Protein AF-A0A220VES4-F1 (afdb_monomer_lite)

InterPro domains:
  IPR011701 Major facilitator superfamily [PF07690] (3-157)
  IPR020846 Major facilitator superfamily domain [PS50850] (1-159)
  IPR036259 MFS transporter superfamily [SSF103473] (3-159)
  IPR050189 Major Facilitator Superfamily Efflux Transporters [PTHR43124] (1-158)

Sequence (159 aa):
MEALGAAGLSMSAFAIVRDVFDGENSAKIYGIINGMLALSPILGPIIGVALITRYPWYSTFYFLACLSILTGLVFKVWGKESLDKANRTGFSWSIFSRYMIIIKSIHFWSFTLPAVAGMSSFFALFSITPYIIESLGLPKVTIVYSFGTVGLSFMLGSF

Radius of gyration: 19.54 Å; chains: 1; bounding box: 48×33×50 Å

pLDDT: mean 80.78, std 7.23, range [49.84, 91.44]

Structure (mmCIF, N/CA/C/O backbone):
data_AF-A0A220VES4-F1
#
_entry.id   AF-A0A220VES4-F1
#
loop_
_atom_site.group_PDB
_atom_site.id
_atom_site.type_symbol
_atom_site.label_atom_id
_atom_site.label_alt_id
_atom_site.label_comp_id
_atom_site.label_asym_id
_atom_site.label_entity_id
_atom_site.label_seq_id
_atom_site.pdbx_PDB_ins_code
_atom_site.Cartn_x
_atom_site.Cartn_y
_atom_site.Cartn_z
_atom_site.occupancy
_atom_site.B_iso_or_equiv
_atom_site.auth_seq_id
_atom_site.auth_comp_id
_atom_site.auth_asym_id
_atom_site.auth_atom_id
_atom_site.pdbx_PDB_model_num
ATOM 1 N N . MET A 1 1 ? 1.888 -12.408 4.429 1.00 73.19 1 MET A N 1
ATOM 2 C CA . MET A 1 1 ? 1.903 -12.622 2.961 1.00 73.19 1 MET A CA 1
ATOM 3 C C . MET A 1 1 ? 1.136 -11.538 2.20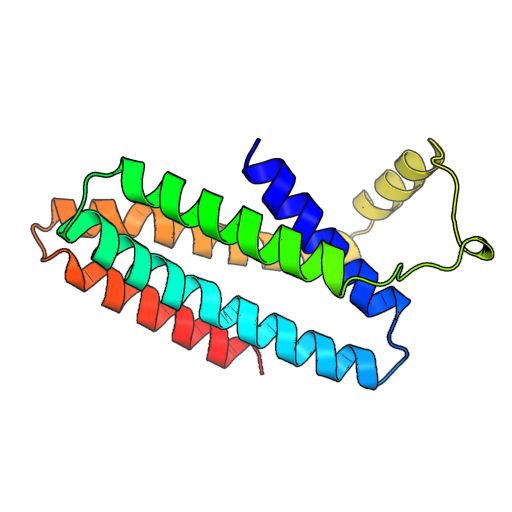5 1.00 73.19 1 MET A C 1
ATOM 5 O O . MET A 1 1 ? 1.559 -11.192 1.112 1.00 73.19 1 MET A O 1
ATOM 9 N N . GLU A 1 2 ? 0.082 -10.950 2.780 1.00 77.31 2 GLU A N 1
ATOM 10 C CA . GLU A 1 2 ? -0.738 -9.903 2.136 1.00 77.31 2 GLU A CA 1
ATOM 11 C C . GLU A 1 2 ? 0.076 -8.692 1.644 1.00 77.31 2 GLU A C 1
ATOM 13 O O . GLU A 1 2 ? -0.099 -8.257 0.510 1.00 77.31 2 GLU A O 1
ATOM 18 N N . ALA A 1 3 ? 1.041 -8.213 2.439 1.00 78.94 3 ALA A N 1
ATOM 19 C CA . ALA A 1 3 ? 1.899 -7.086 2.056 1.00 78.94 3 ALA A CA 1
ATOM 20 C C . ALA A 1 3 ? 2.765 -7.364 0.811 1.00 78.94 3 ALA A C 1
ATOM 22 O O . ALA A 1 3 ? 2.914 -6.494 -0.045 1.00 78.94 3 ALA A O 1
ATOM 23 N N . LEU A 1 4 ? 3.304 -8.584 0.682 1.00 76.25 4 LEU A N 1
ATOM 24 C CA . LEU A 1 4 ? 4.083 -8.985 -0.496 1.00 76.25 4 LEU A CA 1
ATOM 25 C C . LEU A 1 4 ? 3.201 -9.029 -1.749 1.00 76.25 4 LEU A C 1
ATOM 27 O O . LEU A 1 4 ? 3.625 -8.569 -2.807 1.00 76.25 4 LEU A O 1
ATOM 31 N N . GLY A 1 5 ? 1.968 -9.529 -1.616 1.00 78.38 5 GLY A N 1
ATOM 32 C CA . GLY A 1 5 ? 0.986 -9.525 -2.699 1.00 78.38 5 GLY A CA 1
ATOM 33 C C . GLY A 1 5 ? 0.618 -8.109 -3.137 1.00 78.38 5 GLY A C 1
ATOM 34 O O . GLY A 1 5 ? 0.683 -7.804 -4.324 1.00 78.38 5 GLY A O 1
ATOM 35 N N . ALA A 1 6 ? 0.311 -7.220 -2.189 1.00 80.06 6 ALA A N 1
ATOM 36 C CA . ALA A 1 6 ? -0.045 -5.833 -2.485 1.00 80.06 6 ALA A CA 1
ATOM 37 C C . ALA A 1 6 ? 1.085 -5.084 -3.213 1.00 80.06 6 ALA A C 1
ATOM 39 O O . ALA A 1 6 ? 0.843 -4.445 -4.239 1.00 80.06 6 ALA A O 1
ATOM 40 N N . ALA A 1 7 ? 2.326 -5.202 -2.727 1.00 79.06 7 ALA A N 1
ATOM 41 C CA . ALA A 1 7 ? 3.478 -4.556 -3.349 1.00 79.06 7 ALA A CA 1
ATOM 42 C C . ALA A 1 7 ? 3.770 -5.131 -4.745 1.00 79.06 7 ALA A C 1
ATOM 44 O O . ALA A 1 7 ? 3.932 -4.372 -5.700 1.00 79.06 7 ALA A O 1
ATOM 45 N N . GLY A 1 8 ? 3.784 -6.463 -4.877 1.00 79.81 8 GLY A N 1
ATOM 46 C CA . GLY A 1 8 ? 4.042 -7.140 -6.147 1.00 79.81 8 GLY A CA 1
ATOM 47 C C . GLY A 1 8 ? 3.015 -6.777 -7.217 1.00 79.81 8 GLY A C 1
ATOM 48 O O . GLY A 1 8 ? 3.394 -6.344 -8.300 1.00 79.81 8 GLY A O 1
ATOM 49 N N . LEU A 1 9 ? 1.722 -6.860 -6.890 1.00 80.25 9 LEU A N 1
ATOM 50 C CA . LEU A 1 9 ? 0.637 -6.524 -7.816 1.00 80.25 9 LEU A CA 1
ATOM 51 C C . LEU A 1 9 ? 0.677 -5.057 -8.252 1.00 80.25 9 LEU A C 1
ATOM 53 O O . LEU A 1 9 ? 0.515 -4.773 -9.437 1.00 80.25 9 LEU A O 1
ATOM 57 N N . SER A 1 10 ? 0.941 -4.136 -7.321 1.00 78.00 10 SER A N 1
ATOM 58 C CA . SER A 1 10 ? 1.032 -2.704 -7.631 1.00 78.00 10 SER A CA 1
ATOM 59 C C . SER A 1 10 ? 2.169 -2.424 -8.615 1.00 78.00 10 SER A C 1
ATOM 61 O O . SER A 1 10 ? 1.970 -1.741 -9.617 1.00 78.00 10 SER A O 1
ATOM 63 N N . MET A 1 11 ? 3.354 -2.999 -8.375 1.00 82.25 11 MET A N 1
ATOM 64 C CA . MET A 1 11 ? 4.502 -2.837 -9.273 1.00 82.25 11 MET A CA 1
ATOM 65 C C . MET A 1 11 ? 4.264 -3.502 -10.633 1.00 82.25 11 MET A C 1
ATOM 67 O O . MET A 1 11 ? 4.578 -2.908 -11.664 1.00 82.25 11 MET A O 1
ATOM 71 N N . SER A 1 12 ? 3.673 -4.700 -10.657 1.00 80.44 12 SER A N 1
ATOM 72 C CA . SER A 1 12 ? 3.320 -5.396 -11.897 1.00 80.44 12 SER A CA 1
ATOM 73 C C . SER A 1 12 ? 2.309 -4.613 -12.732 1.00 80.44 12 SER A C 1
ATOM 75 O O . SER A 1 12 ? 2.479 -4.529 -13.942 1.00 80.44 12 SER A O 1
ATOM 77 N N . ALA A 1 13 ? 1.302 -3.990 -12.114 1.00 79.50 13 ALA A N 1
ATOM 78 C CA . ALA A 1 13 ? 0.323 -3.171 -12.828 1.00 79.50 13 ALA A CA 1
ATOM 79 C C . ALA A 1 13 ? 0.987 -1.985 -13.546 1.00 79.50 13 ALA A C 1
ATOM 81 O O . ALA A 1 13 ? 0.756 -1.770 -14.735 1.00 79.50 13 ALA A O 1
ATOM 82 N N . PHE A 1 14 ? 1.871 -1.254 -12.861 1.00 79.44 14 PHE A N 1
ATOM 83 C CA . PHE A 1 14 ? 2.603 -0.146 -13.478 1.00 79.44 14 PHE A CA 1
ATOM 84 C C . PHE A 1 14 ? 3.610 -0.604 -14.541 1.00 79.44 14 PHE A C 1
ATOM 86 O O . PHE A 1 14 ? 3.820 0.116 -15.519 1.00 79.44 14 PHE A O 1
ATOM 93 N N . ALA A 1 15 ? 4.211 -1.786 -14.374 1.00 79.44 15 ALA A N 1
ATOM 94 C CA . ALA A 1 15 ? 5.078 -2.388 -15.383 1.00 79.44 15 ALA A CA 1
ATOM 95 C C . ALA A 1 15 ? 4.292 -2.757 -16.650 1.00 79.44 15 ALA A C 1
ATOM 97 O O . ALA A 1 15 ? 4.695 -2.353 -17.731 1.00 79.44 15 ALA A O 1
ATOM 98 N N . ILE A 1 16 ? 3.129 -3.407 -16.516 1.00 80.31 16 ILE A N 1
ATOM 99 C CA . ILE A 1 16 ? 2.245 -3.747 -17.645 1.00 80.31 16 ILE A CA 1
ATOM 100 C C . ILE A 1 16 ? 1.862 -2.493 -18.438 1.00 80.31 16 ILE A C 1
ATOM 102 O O . ILE A 1 16 ? 1.910 -2.501 -19.663 1.00 80.31 16 ILE A O 1
ATOM 106 N N . VAL A 1 17 ? 1.511 -1.397 -17.759 1.00 76.12 17 VAL A N 1
ATOM 107 C CA . VAL A 1 17 ? 1.166 -0.133 -18.433 1.00 76.12 17 VAL A CA 1
ATOM 108 C C . VAL A 1 17 ? 2.350 0.427 -19.213 1.00 76.12 17 VAL A C 1
ATOM 110 O O . VAL A 1 17 ? 2.174 0.885 -20.338 1.00 76.12 17 VAL A O 1
ATOM 113 N N . ARG A 1 18 ? 3.554 0.366 -18.637 1.00 73.12 18 ARG A N 1
ATOM 114 C CA . ARG A 1 18 ? 4.782 0.803 -19.307 1.00 73.12 18 ARG A CA 1
ATOM 115 C C . ARG A 1 18 ? 5.153 -0.090 -20.494 1.00 73.12 18 ARG A C 1
ATOM 117 O O . ARG A 1 18 ? 5.733 0.410 -21.445 1.00 73.12 18 ARG A O 1
ATOM 124 N N . ASP A 1 19 ? 4.840 -1.380 -20.422 1.00 75.50 19 ASP A N 1
ATOM 125 C CA . ASP A 1 19 ? 5.166 -2.350 -21.470 1.00 75.50 19 ASP A CA 1
ATOM 126 C C . ASP A 1 19 ? 4.165 -2.302 -22.644 1.00 75.50 19 ASP A C 1
ATOM 128 O O . ASP A 1 19 ? 4.531 -2.620 -23.772 1.00 75.50 19 ASP A O 1
ATOM 132 N N . VAL A 1 20 ? 2.904 -1.918 -22.395 1.00 75.25 20 VAL A N 1
ATOM 133 C CA . VAL A 1 20 ? 1.815 -1.937 -23.397 1.00 75.25 20 VAL A CA 1
ATOM 134 C C . VAL A 1 20 ? 1.572 -0.575 -24.056 1.00 75.25 20 VAL A C 1
ATOM 136 O O . VAL A 1 20 ? 1.091 -0.526 -25.189 1.00 75.25 20 VAL A O 1
ATOM 139 N N . PHE A 1 21 ? 1.860 0.532 -23.368 1.00 72.88 21 PHE A N 1
ATOM 140 C CA . PHE A 1 21 ? 1.560 1.878 -23.858 1.00 72.88 21 PHE A CA 1
ATOM 141 C C . PHE A 1 21 ? 2.833 2.707 -24.031 1.00 72.88 21 PHE A C 1
ATOM 143 O O . PHE A 1 21 ? 3.613 2.838 -23.087 1.00 72.88 21 PHE A O 1
ATOM 150 N N . ASP A 1 22 ? 2.970 3.353 -25.192 1.00 73.12 22 ASP A N 1
ATOM 151 C CA . ASP A 1 22 ? 4.045 4.304 -25.489 1.00 73.12 22 ASP A CA 1
ATOM 152 C C . ASP A 1 22 ? 3.582 5.770 -25.396 1.00 73.12 22 ASP A C 1
ATOM 154 O O . ASP A 1 22 ? 2.478 6.141 -25.818 1.00 73.12 22 ASP A O 1
ATOM 158 N N . GLY A 1 23 ? 4.475 6.626 -24.889 1.00 69.69 23 GLY A N 1
ATOM 159 C CA . GLY A 1 23 ? 4.364 8.085 -24.944 1.00 69.69 23 GLY A CA 1
ATOM 160 C C . GLY A 1 23 ? 3.132 8.668 -24.240 1.00 69.69 23 GLY A C 1
ATOM 161 O O . GLY A 1 23 ? 2.924 8.494 -23.039 1.00 69.69 23 GLY A O 1
ATOM 162 N N . GLU A 1 24 ? 2.325 9.423 -24.986 1.00 68.81 24 GLU A N 1
ATOM 163 C CA . GLU A 1 24 ? 1.192 10.199 -24.457 1.00 68.81 24 GLU A CA 1
ATOM 164 C C . GLU A 1 24 ? 0.046 9.314 -23.926 1.00 68.81 24 GLU A C 1
ATOM 166 O O . GLU A 1 24 ? -0.683 9.700 -23.009 1.00 68.81 24 GLU A O 1
ATOM 171 N N . ASN A 1 25 ? -0.099 8.096 -24.458 1.00 73.38 25 ASN A N 1
ATOM 172 C CA . ASN A 1 25 ? -1.124 7.157 -24.001 1.00 73.38 25 ASN A CA 1
ATOM 173 C C . ASN A 1 25 ? -0.812 6.608 -22.605 1.00 73.38 25 ASN A C 1
ATOM 175 O O . ASN A 1 25 ? -1.729 6.441 -21.799 1.00 73.38 25 ASN A O 1
ATOM 179 N N . SER A 1 26 ? 0.466 6.403 -22.276 1.00 74.12 26 SER A N 1
ATOM 180 C CA . SER A 1 26 ? 0.882 5.963 -20.942 1.00 74.12 26 SER A CA 1
ATOM 181 C C . SER A 1 26 ? 0.516 7.017 -19.901 1.00 74.12 26 SER A C 1
ATOM 183 O O . SER A 1 26 ? -0.040 6.671 -18.865 1.00 74.12 26 SER A O 1
ATOM 185 N N . ALA A 1 27 ? 0.727 8.306 -20.196 1.00 76.12 27 ALA A N 1
ATOM 186 C CA . ALA A 1 27 ? 0.355 9.403 -19.298 1.00 76.12 27 ALA A CA 1
ATOM 187 C C . ALA A 1 27 ? -1.155 9.428 -18.989 1.00 76.12 27 ALA A C 1
ATOM 189 O O . ALA A 1 27 ? -1.543 9.582 -17.830 1.00 76.12 27 ALA A O 1
ATOM 190 N N . LYS A 1 28 ? -2.013 9.196 -19.995 1.00 79.38 28 LYS A N 1
ATOM 191 C CA . LYS A 1 28 ? -3.475 9.104 -19.808 1.00 79.38 28 LYS A CA 1
ATOM 192 C C . LYS A 1 28 ? -3.862 7.915 -18.926 1.00 79.38 28 LYS A C 1
ATOM 194 O O . LYS A 1 28 ? -4.659 8.072 -18.003 1.00 79.38 28 LYS A O 1
ATOM 199 N N . ILE A 1 29 ? -3.272 6.743 -19.168 1.00 80.62 29 ILE A N 1
ATOM 200 C CA . ILE A 1 29 ? -3.530 5.539 -18.364 1.00 80.62 29 ILE A CA 1
ATOM 201 C C . ILE A 1 29 ? -3.020 5.718 -16.926 1.00 80.62 29 ILE A C 1
ATOM 203 O O . ILE A 1 29 ? -3.737 5.380 -15.985 1.00 80.62 29 ILE A O 1
ATOM 207 N N . TYR A 1 30 ? -1.835 6.308 -16.730 1.00 80.00 30 TYR A N 1
ATOM 208 C CA . TYR A 1 30 ? -1.325 6.647 -15.398 1.00 80.00 30 TYR A CA 1
ATOM 209 C C . TYR A 1 30 ? -2.261 7.610 -14.662 1.00 80.00 30 TYR A C 1
ATOM 211 O O . TYR A 1 30 ? -2.511 7.405 -13.479 1.00 80.00 30 TYR A O 1
ATOM 219 N N . GLY A 1 31 ? -2.836 8.604 -15.349 1.00 78.75 31 GLY A N 1
ATOM 220 C CA . GLY A 1 31 ? -3.849 9.492 -14.772 1.00 78.75 31 GLY A CA 1
ATOM 221 C C . GLY A 1 31 ? -5.084 8.738 -14.270 1.00 78.75 31 GLY A C 1
ATOM 222 O O . GLY A 1 31 ? -5.523 8.958 -13.142 1.00 78.75 31 GLY A O 1
ATOM 223 N N . ILE A 1 32 ? -5.602 7.788 -15.057 1.00 82.50 32 ILE A N 1
ATOM 224 C CA . ILE A 1 32 ? -6.739 6.942 -14.652 1.00 82.50 32 ILE A CA 1
ATOM 225 C C . ILE A 1 32 ? -6.375 6.086 -13.432 1.00 82.50 32 ILE A C 1
ATOM 227 O O . ILE A 1 32 ? -7.139 6.033 -12.468 1.00 82.50 32 ILE A O 1
ATOM 231 N N . ILE A 1 33 ? -5.200 5.450 -13.442 1.00 83.31 33 ILE A N 1
ATOM 232 C CA . ILE A 1 33 ? -4.733 4.616 -12.327 1.00 83.31 33 ILE A CA 1
ATOM 233 C C . ILE A 1 33 ? -4.562 5.451 -11.060 1.00 83.31 33 ILE A C 1
ATOM 235 O O . ILE A 1 33 ? -5.051 5.056 -10.005 1.00 83.31 33 ILE A O 1
ATOM 239 N N . ASN A 1 34 ? -3.926 6.619 -11.154 1.00 80.75 34 ASN A N 1
ATOM 240 C CA . ASN A 1 34 ? -3.751 7.518 -10.018 1.00 80.75 34 ASN A CA 1
ATOM 241 C C . ASN A 1 34 ? -5.099 8.006 -9.474 1.00 80.75 34 ASN A C 1
ATOM 243 O O . ASN A 1 34 ? -5.287 8.024 -8.261 1.00 80.75 34 ASN A O 1
ATOM 247 N N . GLY A 1 35 ? -6.072 8.298 -10.344 1.00 80.25 35 GLY A N 1
ATOM 248 C CA . GLY A 1 35 ? -7.438 8.623 -9.930 1.00 80.25 35 GLY A CA 1
ATOM 249 C C . GLY A 1 35 ? -8.117 7.479 -9.168 1.00 80.25 35 GLY A C 1
ATOM 250 O O . GLY A 1 35 ? -8.717 7.695 -8.117 1.00 80.25 35 GLY A O 1
ATOM 251 N N . MET A 1 36 ? -7.971 6.237 -9.637 1.00 82.06 36 MET A N 1
ATOM 252 C CA . MET A 1 36 ? -8.473 5.058 -8.920 1.00 82.06 36 MET A CA 1
ATOM 253 C C . MET A 1 36 ? -7.771 4.863 -7.569 1.00 82.06 36 MET A C 1
ATOM 255 O O . MET A 1 36 ? -8.426 4.562 -6.568 1.00 82.06 36 MET A O 1
ATOM 259 N N . LEU A 1 37 ? -6.453 5.070 -7.516 1.00 80.81 37 LEU A N 1
ATOM 260 C CA . LEU A 1 37 ? -5.672 5.002 -6.279 1.00 80.81 37 LEU A CA 1
ATOM 261 C C . LEU A 1 37 ? -6.085 6.091 -5.283 1.00 80.81 37 LEU A C 1
ATOM 263 O O . LEU A 1 37 ? -6.165 5.803 -4.092 1.00 80.81 37 LEU A O 1
ATOM 267 N N . ALA A 1 38 ? -6.418 7.293 -5.758 1.00 76.94 38 ALA A N 1
ATOM 268 C CA . ALA A 1 38 ? -6.919 8.390 -4.933 1.00 76.94 38 ALA A CA 1
ATOM 269 C C . ALA A 1 38 ? -8.303 8.098 -4.324 1.00 76.94 38 ALA A C 1
ATOM 271 O O . ALA A 1 38 ? -8.592 8.521 -3.206 1.00 76.94 38 ALA A O 1
ATOM 272 N N . LEU A 1 39 ? -9.149 7.334 -5.024 1.00 78.94 39 LEU A N 1
ATOM 273 C CA . LEU A 1 39 ? -10.466 6.916 -4.527 1.00 78.94 39 LEU A CA 1
ATOM 274 C C . LEU A 1 39 ? -10.396 5.741 -3.541 1.00 78.94 39 LEU A C 1
ATOM 276 O O . LEU A 1 39 ? -11.252 5.614 -2.661 1.00 78.94 39 LEU A O 1
ATOM 280 N N . SER A 1 40 ? -9.376 4.889 -3.660 1.00 83.12 40 SER A N 1
ATOM 281 C CA . SER A 1 40 ? -9.163 3.718 -2.800 1.00 83.12 40 SER A CA 1
ATOM 282 C C . SER A 1 40 ? -9.252 4.010 -1.286 1.00 83.12 40 SER A C 1
ATOM 284 O O . SER A 1 40 ? -10.045 3.346 -0.609 1.00 83.12 40 SER A O 1
ATOM 286 N N . PRO A 1 41 ? -8.547 5.017 -0.721 1.00 74.94 41 PRO A N 1
ATOM 287 C CA . PRO A 1 41 ? -8.608 5.316 0.712 1.00 74.94 41 PRO A CA 1
ATOM 288 C C . PRO A 1 41 ? -9.954 5.872 1.187 1.00 74.94 41 PRO A C 1
ATOM 290 O O . PRO A 1 41 ? -10.194 5.887 2.389 1.00 74.94 41 PRO A O 1
ATOM 293 N N . ILE A 1 42 ? -10.836 6.311 0.284 1.00 78.88 42 ILE A N 1
ATOM 294 C CA . ILE A 1 42 ? -12.202 6.733 0.625 1.00 78.88 42 ILE A CA 1
ATOM 295 C C . ILE A 1 42 ? -13.112 5.503 0.686 1.00 78.88 42 ILE A C 1
ATOM 297 O O . ILE A 1 42 ? -13.851 5.307 1.651 1.00 78.88 42 ILE A O 1
ATOM 301 N N . LEU A 1 43 ? -13.033 4.639 -0.330 1.00 82.38 43 LEU A N 1
ATOM 302 C CA . LEU A 1 43 ? -13.863 3.438 -0.426 1.00 82.38 43 LEU A CA 1
ATOM 303 C C . LEU A 1 43 ? -13.524 2.409 0.659 1.00 82.38 43 LEU A C 1
ATOM 305 O O . LEU A 1 43 ? -14.433 1.801 1.225 1.00 82.38 43 LEU A O 1
ATOM 309 N N . GLY A 1 44 ? -12.237 2.238 0.976 1.00 83.19 44 GLY A N 1
ATOM 310 C CA . GLY A 1 44 ? -11.761 1.254 1.950 1.00 83.19 44 GLY A CA 1
ATOM 311 C C . GLY A 1 44 ? -12.448 1.375 3.317 1.00 83.19 44 GLY A C 1
ATOM 312 O O . GLY A 1 44 ? -13.104 0.424 3.745 1.00 83.19 44 GLY A O 1
ATOM 313 N N . PRO A 1 45 ? -12.373 2.533 3.997 1.00 81.06 45 PRO A N 1
ATOM 314 C CA . PRO A 1 45 ? -13.029 2.744 5.281 1.00 81.06 45 PRO A CA 1
ATOM 315 C C . PRO A 1 45 ? -14.553 2.695 5.222 1.00 81.06 45 PRO A C 1
ATOM 317 O O . PRO A 1 45 ? -15.161 2.181 6.154 1.00 81.06 45 PRO A O 1
ATOM 320 N N . ILE A 1 46 ? -15.185 3.181 4.147 1.00 83.44 46 ILE A N 1
ATOM 321 C CA . ILE A 1 46 ? -16.648 3.112 3.997 1.00 83.44 46 ILE A CA 1
ATOM 322 C C . ILE A 1 46 ? -17.106 1.650 3.996 1.00 83.44 46 ILE A C 1
ATOM 324 O O . ILE A 1 46 ? -17.997 1.275 4.760 1.00 83.44 46 ILE A O 1
ATOM 328 N N . ILE A 1 47 ? -16.459 0.811 3.183 1.00 86.31 47 ILE A N 1
ATOM 329 C CA . ILE A 1 47 ? -16.758 -0.622 3.104 1.00 86.31 47 ILE A CA 1
ATOM 330 C C . ILE A 1 47 ? -16.398 -1.312 4.426 1.00 86.31 47 ILE A C 1
ATOM 332 O O . ILE A 1 47 ? -17.194 -2.088 4.951 1.00 86.31 47 ILE A O 1
ATOM 336 N N . GLY A 1 48 ? -15.237 -0.997 5.006 1.00 83.38 48 GLY A N 1
ATOM 337 C CA . GLY A 1 48 ? -14.778 -1.577 6.270 1.00 83.38 48 GLY A CA 1
ATOM 338 C C . GLY A 1 48 ? -15.709 -1.278 7.449 1.00 83.38 48 GLY A C 1
ATOM 339 O O . GLY A 1 48 ? -16.076 -2.189 8.191 1.00 83.38 48 GLY A O 1
ATOM 340 N N . VAL A 1 49 ? -16.155 -0.025 7.597 1.00 82.00 49 VAL A N 1
ATOM 341 C CA . VAL A 1 49 ? -17.122 0.383 8.630 1.00 82.00 49 VAL A CA 1
ATOM 342 C C . VAL A 1 49 ? -18.485 -0.272 8.384 1.00 82.00 49 VAL A C 1
ATOM 344 O O . VAL A 1 49 ? -19.111 -0.756 9.328 1.00 82.00 49 VAL A O 1
ATOM 347 N N . ALA A 1 50 ? -18.944 -0.357 7.132 1.00 84.94 50 ALA A N 1
ATOM 348 C CA . ALA A 1 50 ? -20.199 -1.034 6.796 1.00 84.94 50 ALA A CA 1
ATOM 349 C C . ALA A 1 50 ? -20.171 -2.543 7.110 1.00 84.94 50 ALA A C 1
ATOM 351 O O . ALA A 1 50 ? -21.176 -3.098 7.556 1.00 84.94 50 ALA A O 1
ATOM 352 N N . LEU A 1 51 ? -19.025 -3.203 6.918 1.00 85.94 51 LEU A N 1
ATOM 353 C CA . LEU A 1 51 ? -18.845 -4.615 7.256 1.00 85.94 51 LEU A CA 1
ATOM 354 C C . LEU A 1 51 ? -18.812 -4.825 8.770 1.00 85.94 51 LEU A C 1
ATOM 356 O O . LEU A 1 51 ? -19.599 -5.612 9.285 1.00 85.94 51 LEU A O 1
ATOM 360 N N . ILE A 1 52 ? -17.972 -4.087 9.499 1.00 85.00 52 ILE A N 1
ATOM 361 C CA . ILE A 1 52 ? -17.769 -4.311 10.940 1.00 85.00 52 ILE A CA 1
ATOM 362 C C . ILE A 1 52 ? -18.967 -3.891 11.806 1.00 85.00 52 ILE A C 1
ATOM 364 O O . ILE A 1 52 ? -19.077 -4.298 12.959 1.00 85.00 52 ILE A O 1
ATOM 368 N N . THR A 1 53 ? -19.865 -3.056 11.274 1.00 82.81 53 THR A N 1
ATOM 369 C CA . THR A 1 53 ? -21.113 -2.675 11.959 1.00 82.81 53 THR A CA 1
ATOM 370 C C . THR A 1 53 ? -22.194 -3.749 11.867 1.00 82.81 53 THR A C 1
ATOM 372 O O . THR A 1 53 ? -23.078 -3.777 12.719 1.00 82.81 53 THR A O 1
ATOM 375 N N . ARG A 1 54 ? -22.141 -4.628 10.856 1.00 85.69 54 ARG A N 1
ATOM 376 C CA . ARG A 1 54 ? -23.154 -5.673 10.611 1.00 85.69 54 ARG A CA 1
ATOM 377 C C . ARG A 1 54 ? -22.637 -7.091 10.830 1.00 85.69 54 ARG A C 1
ATOM 379 O O . ARG A 1 54 ? -23.427 -7.983 11.122 1.00 85.69 54 ARG A O 1
ATOM 386 N N . TYR A 1 55 ? -21.334 -7.301 10.681 1.00 88.94 55 TYR A N 1
ATOM 387 C CA . TYR A 1 55 ? -20.693 -8.607 10.698 1.00 88.94 55 TYR A CA 1
ATOM 388 C C . TYR A 1 55 ? -19.470 -8.627 11.626 1.00 88.94 55 TYR A C 1
ATOM 390 O O . TYR A 1 55 ? -18.902 -7.582 11.947 1.00 88.94 55 TYR A O 1
ATOM 398 N N . PRO A 1 56 ? -19.016 -9.823 12.038 1.00 88.88 56 PRO A N 1
ATOM 399 C CA . PRO A 1 56 ? -17.788 -9.982 12.811 1.00 88.88 56 PRO A CA 1
ATOM 400 C C . PRO A 1 56 ? -16.543 -9.519 12.044 1.00 88.88 56 PRO A C 1
ATOM 402 O O . PRO A 1 56 ? -16.517 -9.522 10.813 1.00 88.88 56 PRO A O 1
ATOM 405 N N . TRP A 1 57 ? -15.469 -9.206 12.769 1.00 85.00 57 TRP A N 1
ATOM 406 C CA . TRP A 1 57 ? -14.219 -8.666 12.214 1.00 85.00 57 TRP A CA 1
ATOM 407 C C . TRP A 1 57 ? -13.581 -9.529 11.106 1.00 85.00 57 TRP A C 1
ATOM 409 O O . TRP A 1 57 ? -12.967 -8.994 10.186 1.00 85.00 57 TRP A O 1
ATOM 419 N N . TYR A 1 58 ? -13.753 -10.856 11.151 1.00 88.56 58 TYR A N 1
ATOM 420 C CA . TYR A 1 58 ? -13.196 -11.772 10.150 1.00 88.56 58 TYR A CA 1
ATOM 421 C C . TYR A 1 58 ? -13.888 -11.679 8.778 1.00 88.56 58 TYR A C 1
ATOM 423 O O . TYR A 1 58 ? -13.338 -12.133 7.776 1.00 88.56 58 TYR A O 1
ATOM 431 N N . SER A 1 59 ? -15.073 -11.063 8.700 1.00 88.00 59 SER A N 1
ATOM 432 C CA . SER A 1 59 ? -15.800 -10.855 7.439 1.00 88.00 59 SER A CA 1
ATOM 433 C C . SER A 1 59 ? -15.017 -10.004 6.432 1.00 88.00 59 SER A C 1
ATOM 435 O O . SER A 1 59 ? -15.095 -10.258 5.231 1.00 88.00 59 SER A O 1
ATOM 437 N N . THR A 1 60 ? -14.192 -9.066 6.906 1.00 86.88 60 THR A N 1
ATOM 438 C CA . THR A 1 60 ? -13.314 -8.242 6.062 1.00 86.88 60 THR A CA 1
ATOM 439 C C . THR A 1 60 ? -12.307 -9.095 5.290 1.00 86.88 60 THR A C 1
ATOM 441 O O . THR A 1 60 ? -12.081 -8.860 4.105 1.00 86.88 60 THR A O 1
ATOM 444 N N . PHE A 1 61 ? -11.748 -10.131 5.921 1.00 87.38 61 PHE A N 1
ATOM 445 C CA . PHE A 1 61 ? -10.800 -11.034 5.264 1.00 87.38 61 PHE A CA 1
ATOM 446 C C . PHE A 1 61 ? -11.481 -11.876 4.185 1.00 87.38 61 PHE A C 1
ATOM 448 O O . PHE A 1 61 ? -10.953 -11.996 3.082 1.00 87.38 61 PHE A O 1
ATOM 455 N N . TYR A 1 62 ? -12.681 -12.399 4.457 1.00 89.69 62 TYR A N 1
ATOM 456 C CA . TYR A 1 62 ? -13.456 -13.123 3.445 1.00 89.69 62 TYR A CA 1
ATOM 457 C C . TYR A 1 62 ? -13.849 -12.228 2.268 1.00 89.69 62 TYR A C 1
ATOM 459 O O . TYR A 1 62 ? -13.763 -12.656 1.118 1.00 89.69 62 TYR A O 1
ATOM 467 N N . PHE A 1 63 ? -14.223 -10.974 2.535 1.00 89.88 63 PHE A N 1
ATOM 468 C CA . PHE A 1 63 ? -14.519 -9.998 1.490 1.00 89.88 63 PHE A CA 1
ATOM 469 C C . PHE A 1 63 ? -13.304 -9.753 0.582 1.00 89.88 63 PHE A C 1
ATOM 471 O O . PHE A 1 63 ? -13.415 -9.867 -0.639 1.00 89.88 63 PHE A O 1
ATOM 478 N N . LEU A 1 64 ? -12.130 -9.493 1.167 1.00 87.00 64 LEU A N 1
ATOM 479 C CA . LEU A 1 64 ? -10.886 -9.288 0.417 1.00 87.00 64 LEU A CA 1
ATOM 480 C C . LEU A 1 64 ? -10.440 -10.550 -0.337 1.00 87.00 64 LEU A C 1
ATOM 482 O O . LEU A 1 64 ? -9.946 -10.450 -1.463 1.00 87.00 64 LEU A O 1
ATOM 486 N N . ALA A 1 65 ? -10.649 -11.738 0.235 1.00 88.94 65 ALA A N 1
ATOM 487 C CA . ALA A 1 65 ? -10.353 -13.008 -0.422 1.00 88.94 65 ALA A CA 1
ATOM 488 C C . ALA A 1 65 ? -11.236 -13.223 -1.662 1.00 88.94 65 ALA A C 1
ATOM 490 O O . ALA A 1 65 ? -10.720 -13.512 -2.741 1.00 88.94 65 ALA A O 1
ATOM 491 N N . CYS A 1 66 ? -12.550 -13.010 -1.542 1.00 91.44 66 CYS A N 1
ATOM 492 C CA . CYS A 1 66 ? -13.475 -13.072 -2.675 1.00 91.44 66 CYS A CA 1
ATOM 493 C C . CYS A 1 66 ? -13.112 -12.052 -3.759 1.00 91.44 66 CYS A C 1
ATOM 495 O O . CYS A 1 66 ? -13.087 -12.397 -4.941 1.00 91.44 66 CYS A O 1
ATOM 497 N N . LEU A 1 67 ? -12.776 -10.819 -3.365 1.00 89.00 67 LEU A N 1
ATOM 498 C CA . LEU A 1 67 ? -12.341 -9.775 -4.292 1.00 89.00 67 LEU A CA 1
ATOM 499 C C . LEU A 1 67 ? -11.073 -10.194 -5.052 1.00 89.00 67 LEU A C 1
ATOM 501 O O . LEU A 1 67 ? -11.008 -10.033 -6.267 1.00 89.00 67 LEU A O 1
ATOM 505 N N . SER A 1 68 ? -10.098 -10.781 -4.355 1.00 86.44 68 SER A N 1
ATOM 506 C CA . SER A 1 68 ? -8.837 -11.254 -4.944 1.00 86.44 68 SER A CA 1
ATOM 507 C C . SER A 1 68 ? -9.047 -12.411 -5.925 1.00 86.44 68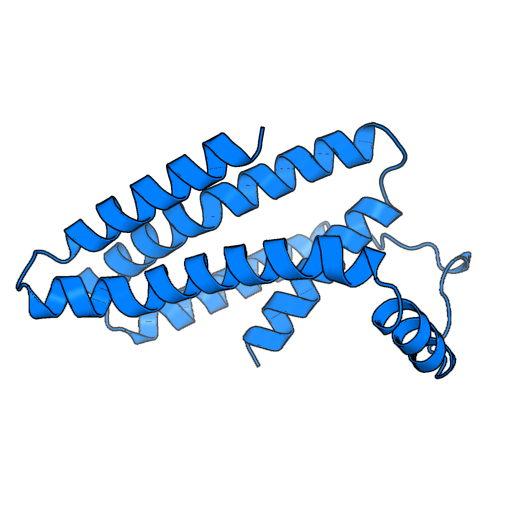 SER A C 1
ATOM 509 O O . SER A 1 68 ? -8.405 -12.467 -6.972 1.00 86.44 68 SER A O 1
ATOM 511 N N . ILE A 1 69 ? -9.967 -13.331 -5.619 1.00 90.81 69 ILE A N 1
ATOM 512 C CA . ILE A 1 69 ? -10.336 -14.419 -6.533 1.00 90.81 69 ILE A CA 1
ATOM 513 C C . ILE A 1 69 ? -11.014 -13.849 -7.780 1.00 90.81 69 ILE A C 1
ATOM 515 O O . ILE A 1 69 ? -10.665 -14.234 -8.893 1.00 90.81 69 ILE A O 1
ATOM 519 N N . LEU A 1 70 ? -11.950 -12.912 -7.611 1.00 90.88 70 LEU A N 1
ATOM 520 C CA . LEU A 1 70 ? -12.668 -12.293 -8.721 1.00 90.88 70 LEU A CA 1
ATOM 521 C C . LEU A 1 70 ? -11.710 -11.558 -9.667 1.00 90.88 70 LEU A C 1
ATOM 523 O O . LEU A 1 70 ? -11.734 -11.799 -10.873 1.00 90.88 70 LEU A O 1
ATOM 527 N N . THR A 1 71 ? -10.831 -10.706 -9.135 1.00 85.94 71 THR A N 1
ATOM 528 C CA . THR A 1 71 ? -9.844 -9.981 -9.950 1.00 85.94 71 THR A CA 1
ATOM 529 C C . THR A 1 71 ? -8.830 -10.926 -10.590 1.00 85.94 71 THR A C 1
ATOM 531 O O . THR A 1 71 ? -8.477 -10.739 -11.753 1.00 85.94 71 THR A O 1
ATOM 534 N N . GLY A 1 72 ? -8.425 -11.991 -9.891 1.00 85.94 72 GLY A N 1
ATOM 535 C CA . GLY A 1 72 ? -7.578 -13.045 -10.446 1.00 85.94 72 GLY A CA 1
ATOM 536 C C . GLY A 1 72 ? -8.235 -13.797 -11.608 1.00 85.94 72 GLY A C 1
ATOM 537 O O . GLY A 1 72 ? -7.582 -14.066 -12.615 1.00 85.94 72 GLY A O 1
ATOM 538 N N . LEU A 1 73 ? -9.535 -14.095 -11.519 1.00 88.75 73 LEU A N 1
ATOM 539 C CA . LEU A 1 73 ? -10.298 -14.713 -12.609 1.00 88.75 73 LEU A CA 1
ATOM 540 C C . LEU A 1 73 ? -10.420 -13.776 -13.810 1.00 88.75 73 LEU A C 1
ATOM 542 O O . LEU A 1 73 ? -10.187 -14.200 -14.940 1.00 88.75 73 LEU A O 1
ATOM 546 N N . VAL A 1 74 ? -10.725 -12.502 -13.569 1.00 87.00 74 VAL A N 1
ATOM 547 C CA . VAL A 1 74 ? -10.775 -11.471 -14.613 1.00 87.00 74 VAL A CA 1
ATOM 548 C C . VAL A 1 74 ? -9.430 -11.373 -15.334 1.00 87.00 74 VAL A C 1
ATOM 550 O O . VAL A 1 74 ? -9.382 -11.428 -16.563 1.00 87.00 74 VAL A O 1
ATOM 553 N N . PHE A 1 75 ? -8.325 -11.315 -14.587 1.00 84.00 75 PHE A N 1
ATOM 554 C CA . PHE A 1 75 ? -6.986 -11.278 -15.168 1.00 84.00 75 PHE A CA 1
ATOM 555 C C . PHE A 1 75 ? -6.633 -12.575 -15.905 1.00 84.00 75 PHE A C 1
ATOM 557 O O . PHE A 1 75 ? -6.004 -12.531 -16.951 1.00 84.00 75 PHE A O 1
ATOM 564 N N . LYS A 1 76 ? -7.080 -13.741 -15.432 1.00 82.31 76 LYS A N 1
ATOM 565 C CA . LYS A 1 76 ? -6.871 -15.008 -16.145 1.00 82.31 76 LYS A CA 1
ATOM 566 C C . LYS A 1 76 ? -7.589 -15.048 -17.500 1.00 82.31 76 LYS A C 1
ATOM 568 O O . LYS A 1 76 ? -7.091 -15.681 -18.425 1.00 82.31 76 LYS A O 1
ATOM 573 N N . VAL A 1 77 ? -8.761 -14.419 -17.610 1.00 83.06 77 VAL A N 1
ATOM 574 C CA . VAL A 1 77 ? -9.581 -14.436 -18.833 1.00 83.06 77 VAL A CA 1
ATOM 575 C C . VAL A 1 77 ? -9.177 -13.329 -19.813 1.00 83.06 77 VAL A C 1
ATOM 577 O O . VAL A 1 77 ? -9.171 -13.562 -21.020 1.00 83.06 77 VAL A O 1
ATOM 580 N N . TRP A 1 78 ? -8.833 -12.136 -19.320 1.00 79.69 78 TRP A N 1
ATOM 581 C CA . TRP A 1 78 ? -8.550 -10.961 -20.160 1.00 79.69 78 TRP A CA 1
ATOM 582 C C . TRP A 1 78 ? -7.105 -10.465 -20.111 1.00 79.69 78 TRP A C 1
ATOM 584 O O . TRP A 1 78 ? -6.715 -9.656 -20.953 1.00 79.69 78 TRP A O 1
ATOM 594 N N . GLY A 1 79 ? -6.301 -10.937 -19.162 1.00 71.38 79 GLY A N 1
ATOM 595 C CA . GLY A 1 79 ? -4.885 -10.611 -19.070 1.00 71.38 79 GLY A CA 1
ATOM 596 C C . GLY A 1 79 ? -4.134 -11.204 -20.254 1.00 71.38 79 GLY A C 1
ATOM 597 O O . GLY A 1 79 ? -4.045 -12.421 -20.414 1.00 71.38 79 GLY A O 1
ATOM 598 N N . LYS A 1 80 ? -3.594 -10.329 -21.099 1.00 70.06 80 LYS A N 1
ATOM 599 C CA . LYS A 1 80 ? -2.626 -10.700 -22.131 1.00 70.06 80 LYS A CA 1
ATOM 600 C C . LYS A 1 80 ? -1.223 -10.477 -21.582 1.00 70.06 80 LYS A C 1
ATOM 602 O O . LYS A 1 80 ? -1.001 -9.527 -20.834 1.00 70.06 80 LYS A O 1
ATOM 607 N N . GLU A 1 81 ? -0.292 -11.351 -21.958 1.00 69.19 81 GLU A N 1
ATOM 608 C CA . GLU A 1 81 ? 1.133 -11.161 -21.673 1.00 69.19 81 GLU A CA 1
ATOM 609 C C . GLU A 1 81 ? 1.565 -9.793 -22.223 1.00 69.19 81 GLU A C 1
ATOM 611 O O . GLU A 1 81 ? 1.449 -9.548 -23.424 1.00 69.19 81 GLU A O 1
ATOM 616 N N . SER A 1 82 ? 2.014 -8.901 -21.339 1.00 67.69 82 SER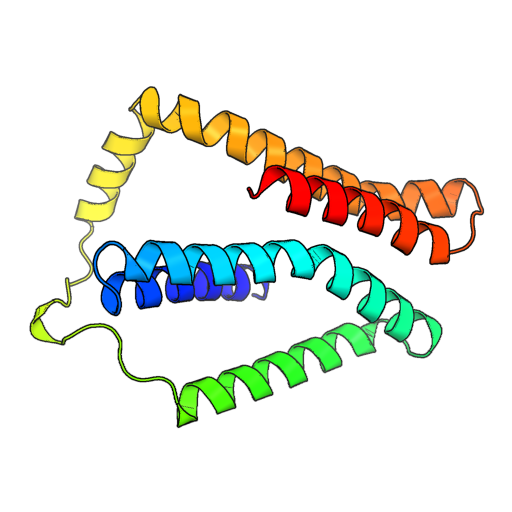 A N 1
ATOM 617 C CA . SER A 1 82 ? 2.398 -7.533 -21.700 1.00 67.69 82 SER A CA 1
ATOM 618 C C . SER A 1 82 ? 3.794 -7.446 -22.307 1.00 67.69 82 SER A C 1
ATOM 620 O O . SER A 1 82 ? 4.073 -6.522 -23.061 1.00 67.69 82 SER A O 1
ATOM 622 N N . LEU A 1 83 ? 4.668 -8.405 -21.987 1.00 64.19 83 LEU A N 1
ATOM 623 C CA . LEU A 1 83 ? 6.072 -8.385 -22.372 1.00 64.19 83 LEU A CA 1
ATOM 624 C C . LEU A 1 83 ? 6.359 -9.420 -23.464 1.00 64.19 83 LEU A C 1
ATOM 626 O O . LEU A 1 83 ? 6.210 -10.627 -23.255 1.00 64.19 83 LEU A O 1
ATOM 630 N N . ASP A 1 84 ? 6.839 -8.952 -24.616 1.00 66.81 84 ASP A N 1
ATOM 631 C CA . ASP A 1 84 ? 7.298 -9.839 -25.684 1.00 66.81 84 ASP A CA 1
ATOM 632 C C . ASP A 1 84 ? 8.453 -10.732 -25.190 1.00 66.81 84 ASP A C 1
ATOM 634 O O . ASP A 1 84 ? 9.355 -10.289 -24.470 1.00 66.81 84 ASP A O 1
ATOM 638 N N . LYS A 1 85 ? 8.453 -12.007 -25.596 1.00 61.97 85 LYS A N 1
ATOM 639 C CA . LYS A 1 85 ? 9.477 -12.993 -25.219 1.00 61.97 85 LYS A CA 1
ATOM 640 C C . LYS A 1 85 ? 10.888 -12.521 -25.575 1.00 61.97 85 LYS A C 1
ATOM 642 O O . LYS A 1 85 ? 11.822 -12.875 -24.859 1.00 61.97 85 LYS A O 1
ATOM 647 N N . ALA A 1 86 ? 11.026 -11.721 -26.632 1.00 60.94 86 ALA A N 1
ATOM 648 C CA . ALA A 1 86 ? 12.294 -11.153 -27.084 1.00 60.94 86 ALA A CA 1
ATOM 649 C C . ALA A 1 86 ? 12.888 -10.104 -26.121 1.00 60.94 86 ALA A C 1
ATOM 651 O O . ALA A 1 86 ? 14.105 -9.959 -26.058 1.00 60.94 86 ALA A O 1
ATOM 652 N N . ASN A 1 87 ? 12.054 -9.421 -25.328 1.00 62.75 87 ASN A N 1
ATOM 653 C CA . ASN A 1 87 ? 12.477 -8.367 -24.396 1.00 62.75 87 ASN A CA 1
ATOM 654 C C . ASN A 1 87 ? 12.677 -8.877 -22.958 1.00 62.75 87 ASN A C 1
ATOM 656 O O . ASN A 1 87 ? 12.931 -8.098 -22.035 1.00 62.75 87 ASN A O 1
ATOM 660 N N . ARG A 1 88 ? 12.570 -10.194 -22.741 1.00 67.25 88 ARG A N 1
ATOM 661 C CA . ARG A 1 88 ? 12.769 -10.813 -21.429 1.00 67.25 88 ARG A CA 1
ATOM 662 C C . ARG A 1 88 ? 14.240 -10.735 -21.039 1.00 67.25 88 ARG A C 1
ATOM 664 O O . ARG A 1 88 ? 15.093 -11.386 -21.634 1.00 67.25 88 ARG A O 1
ATOM 671 N N . THR A 1 89 ? 14.533 -9.977 -19.991 1.00 63.09 89 THR A N 1
ATOM 672 C CA . THR A 1 89 ? 15.861 -9.974 -19.377 1.00 63.09 89 THR A CA 1
ATOM 673 C C . THR A 1 89 ? 15.923 -11.060 -18.304 1.00 63.09 89 THR A C 1
ATOM 675 O O . THR A 1 89 ? 15.043 -11.167 -17.451 1.00 63.09 89 THR A O 1
ATOM 678 N N . GLY A 1 90 ? 16.943 -11.919 -18.372 1.00 66.00 90 GLY A N 1
ATOM 679 C CA . GLY A 1 90 ? 17.189 -12.929 -17.345 1.00 66.00 90 GLY A CA 1
ATOM 680 C C . GLY A 1 90 ? 17.560 -12.281 -16.011 1.00 66.00 90 GLY A C 1
ATOM 681 O O . GLY A 1 90 ? 18.188 -11.219 -15.979 1.00 66.00 90 GLY A O 1
ATOM 682 N N . PHE A 1 91 ? 17.189 -12.922 -14.902 1.00 71.69 91 PHE A N 1
ATOM 683 C CA . PHE A 1 91 ? 17.587 -12.458 -13.576 1.00 71.69 91 PHE A CA 1
ATOM 684 C C . PHE A 1 91 ? 19.117 -12.441 -13.466 1.00 71.69 91 PHE A C 1
ATOM 686 O O . PHE A 1 91 ? 19.775 -13.460 -13.674 1.00 71.69 91 PHE A O 1
ATOM 693 N N . SER A 1 92 ? 19.680 -11.279 -13.134 1.00 79.19 92 SER A N 1
ATOM 694 C CA . SER A 1 92 ? 21.119 -11.093 -12.968 1.00 79.19 92 SER A CA 1
ATOM 695 C C . SER A 1 92 ? 21.417 -10.395 -11.650 1.00 79.19 92 SER A C 1
ATOM 697 O O . SER A 1 92 ? 20.845 -9.350 -11.336 1.00 79.19 92 SER A O 1
ATOM 699 N N . TRP A 1 93 ? 22.401 -10.914 -10.917 1.00 79.31 93 TRP A N 1
ATOM 700 C CA . TRP A 1 93 ? 22.910 -10.313 -9.682 1.00 79.31 93 TRP A CA 1
ATOM 701 C C . TRP A 1 93 ? 23.496 -8.906 -9.886 1.00 79.31 93 TRP A C 1
ATOM 703 O O . TRP A 1 93 ? 23.575 -8.127 -8.937 1.00 79.31 93 TRP A O 1
ATOM 713 N N . SER A 1 94 ? 23.818 -8.525 -11.130 1.00 77.06 94 SER A N 1
ATOM 714 C CA . SER A 1 94 ? 24.246 -7.162 -11.484 1.00 77.06 94 SER A CA 1
ATOM 715 C C . SER A 1 94 ? 23.182 -6.086 -11.223 1.00 77.06 94 SER A C 1
ATOM 717 O O . SER A 1 94 ? 23.511 -4.900 -11.161 1.00 77.06 94 SER A O 1
ATOM 719 N N . ILE A 1 95 ? 21.920 -6.478 -11.011 1.00 81.38 95 ILE A N 1
ATOM 720 C CA . ILE A 1 95 ? 20.846 -5.589 -10.557 1.00 81.38 95 ILE A CA 1
ATOM 721 C C . ILE A 1 95 ? 21.199 -4.947 -9.206 1.00 81.38 95 ILE A C 1
ATOM 723 O O . ILE A 1 95 ? 20.971 -3.752 -9.022 1.00 81.38 95 ILE A O 1
ATOM 727 N N . PHE A 1 96 ? 21.828 -5.688 -8.287 1.00 82.38 96 PHE A N 1
ATOM 728 C CA . PHE A 1 96 ? 22.170 -5.171 -6.958 1.00 82.38 96 PHE A CA 1
ATOM 729 C C . PHE A 1 96 ? 23.186 -4.023 -7.037 1.00 82.38 96 PHE A C 1
ATOM 731 O O . PHE A 1 96 ? 23.032 -2.989 -6.387 1.00 82.38 96 PHE A O 1
ATOM 738 N N . SER A 1 97 ? 24.185 -4.152 -7.914 1.00 80.62 97 SER A N 1
ATOM 739 C CA . SER A 1 97 ? 25.163 -3.093 -8.178 1.00 80.62 97 SER A CA 1
ATOM 740 C C . SER A 1 97 ? 24.507 -1.833 -8.748 1.00 80.62 97 SER A C 1
ATOM 742 O O . SER A 1 97 ? 24.888 -0.726 -8.373 1.00 80.62 97 SER A O 1
ATOM 744 N N . ARG A 1 98 ? 23.484 -1.980 -9.602 1.00 81.25 98 ARG A N 1
ATOM 745 C CA . ARG A 1 98 ? 22.715 -0.847 -10.143 1.00 81.25 98 ARG A CA 1
ATOM 746 C C . ARG A 1 98 ? 21.909 -0.136 -9.054 1.00 81.25 98 ARG A C 1
ATOM 748 O O . ARG A 1 98 ? 21.945 1.090 -8.993 1.00 81.25 98 ARG A O 1
ATOM 755 N N . TYR A 1 99 ? 21.263 -0.880 -8.155 1.00 82.75 99 TYR A N 1
ATOM 756 C CA . TYR A 1 99 ? 20.575 -0.291 -7.000 1.00 82.75 99 TYR A CA 1
ATOM 757 C C . TYR A 1 99 ? 21.532 0.483 -6.085 1.00 82.75 99 TYR A C 1
ATOM 759 O O . TYR A 1 99 ? 21.207 1.596 -5.677 1.00 82.75 99 TYR A O 1
ATOM 767 N N . MET A 1 100 ? 22.739 -0.035 -5.824 1.00 84.12 100 MET A N 1
ATOM 768 C CA . MET A 1 100 ? 23.716 0.680 -4.990 1.00 84.12 100 MET A CA 1
ATOM 769 C C . MET A 1 100 ? 24.228 1.978 -5.618 1.00 84.12 100 MET A C 1
ATOM 771 O O . MET A 1 100 ? 24.599 2.894 -4.885 1.00 84.12 100 MET A O 1
ATOM 775 N N . ILE A 1 101 ? 24.241 2.090 -6.947 1.00 85.31 101 ILE A N 1
ATOM 776 C CA . ILE A 1 101 ? 24.559 3.351 -7.631 1.00 85.31 101 ILE A CA 1
ATOM 777 C C . ILE A 1 101 ? 23.423 4.362 -7.427 1.00 85.31 101 ILE A C 1
ATOM 779 O O . ILE A 1 101 ? 23.684 5.519 -7.103 1.00 85.31 101 ILE A O 1
ATOM 783 N N . ILE A 1 102 ? 22.168 3.923 -7.550 1.00 85.81 102 ILE A N 1
ATOM 784 C CA . ILE A 1 102 ? 20.985 4.783 -7.389 1.00 85.81 102 ILE A CA 1
ATOM 785 C C . ILE A 1 102 ? 20.882 5.318 -5.956 1.00 85.81 102 ILE A C 1
ATOM 787 O O . ILE A 1 102 ? 20.692 6.516 -5.768 1.00 85.81 102 ILE A O 1
ATOM 791 N N . ILE A 1 103 ? 21.091 4.463 -4.949 1.00 87.25 103 ILE A N 1
ATOM 792 C CA . ILE A 1 103 ? 21.026 4.844 -3.525 1.00 87.25 103 ILE A CA 1
ATOM 793 C C . ILE A 1 103 ? 22.077 5.907 -3.162 1.00 87.25 103 ILE A C 1
ATOM 795 O O . ILE A 1 103 ? 21.875 6.685 -2.232 1.00 87.25 103 ILE A O 1
ATOM 799 N N . LYS A 1 104 ? 23.194 5.981 -3.892 1.00 86.88 104 LYS A N 1
ATOM 800 C CA . LYS A 1 104 ? 24.237 6.998 -3.676 1.00 86.88 104 LYS A CA 1
ATOM 801 C C . LYS A 1 104 ? 23.931 8.344 -4.340 1.00 86.88 104 LYS A C 1
ATOM 803 O O . LYS A 1 104 ? 24.643 9.312 -4.089 1.00 86.88 104 LYS A O 1
ATOM 808 N N . SER A 1 105 ? 22.909 8.427 -5.190 1.00 90.62 105 SER A N 1
ATOM 809 C CA . SER A 1 105 ? 22.552 9.664 -5.884 1.00 90.62 105 SER A CA 1
ATOM 810 C C . SER A 1 105 ? 21.762 10.601 -4.972 1.00 90.62 105 SER A C 1
ATOM 812 O O . SER A 1 105 ? 20.717 10.231 -4.441 1.00 90.62 105 SER A O 1
ATOM 814 N N . ILE A 1 106 ? 22.208 11.852 -4.842 1.00 86.81 106 ILE A N 1
ATOM 815 C CA . ILE A 1 106 ? 21.472 12.874 -4.084 1.00 86.81 106 ILE A CA 1
ATOM 816 C C . ILE A 1 106 ? 20.100 13.172 -4.702 1.00 86.81 106 ILE A C 1
ATOM 818 O O . ILE A 1 106 ? 19.128 13.342 -3.974 1.00 86.81 106 ILE A O 1
ATOM 822 N N . HIS A 1 107 ? 19.993 13.129 -6.034 1.00 87.31 107 HIS A N 1
ATOM 823 C CA . HIS A 1 107 ? 18.731 13.341 -6.744 1.00 87.31 107 HIS A CA 1
ATOM 824 C C . HIS A 1 107 ? 17.687 12.294 -6.344 1.00 87.31 107 HIS A C 1
ATOM 826 O O . HIS A 1 107 ? 16.527 12.633 -6.134 1.00 87.31 107 HIS A O 1
ATOM 832 N N . PHE A 1 108 ? 18.102 11.034 -6.167 1.00 86.88 108 PHE A N 1
ATOM 833 C CA . PHE A 1 108 ? 17.208 9.975 -5.698 1.00 86.88 108 PHE A CA 1
ATOM 834 C C . PHE A 1 108 ? 16.617 10.317 -4.325 1.00 86.88 108 PHE A C 1
ATOM 836 O O . PHE A 1 108 ? 15.404 10.228 -4.140 1.00 86.88 108 PHE A O 1
ATOM 843 N N . TRP A 1 109 ? 17.444 10.773 -3.382 1.00 90.00 109 TRP A N 1
ATOM 844 C CA . TRP A 1 109 ? 16.981 11.161 -2.049 1.00 90.00 109 TRP A CA 1
ATOM 845 C C . TRP A 1 109 ? 16.120 12.426 -2.055 1.00 90.00 109 TRP A C 1
ATOM 847 O O . TRP A 1 109 ? 15.124 12.464 -1.335 1.00 90.00 109 TRP A O 1
ATOM 857 N N . SER A 1 110 ? 16.432 13.419 -2.893 1.00 88.50 110 SER A N 1
ATOM 858 C CA . SER A 1 110 ? 15.629 14.643 -3.020 1.00 88.50 110 SER A CA 1
ATOM 859 C C . SER A 1 110 ? 14.183 14.368 -3.442 1.00 88.50 110 SER A C 1
ATOM 861 O O . SER A 1 110 ? 13.284 15.046 -2.956 1.00 88.50 110 SER A O 1
ATOM 863 N N . PHE A 1 111 ? 13.940 13.361 -4.287 1.00 84.94 111 PHE A N 1
ATOM 864 C CA . PHE A 1 111 ? 12.579 12.957 -4.666 1.00 84.94 111 PHE A CA 1
ATOM 865 C C . PHE A 1 111 ? 11.966 11.928 -3.706 1.00 84.94 111 PHE A C 1
ATOM 867 O O . PHE A 1 111 ? 10.767 11.966 -3.437 1.00 84.94 111 PHE A O 1
ATOM 874 N N . THR A 1 112 ? 12.775 11.021 -3.155 1.00 88.31 112 THR A N 1
ATOM 875 C CA . THR A 1 112 ? 12.279 9.923 -2.312 1.00 88.31 112 THR A CA 1
ATOM 876 C C . THR A 1 112 ? 11.899 10.391 -0.909 1.00 88.31 112 THR A C 1
ATOM 878 O O . THR A 1 112 ? 10.879 9.953 -0.386 1.00 88.31 112 THR A O 1
ATOM 881 N N . LEU A 1 113 ? 12.671 11.291 -0.285 1.00 89.81 113 LEU A N 1
ATOM 882 C CA . LEU A 1 113 ? 12.405 11.725 1.094 1.00 89.81 113 LEU A CA 1
ATOM 883 C C . LEU A 1 113 ? 11.052 12.431 1.249 1.00 89.81 113 LEU A C 1
ATOM 885 O O . LEU A 1 113 ? 10.296 12.017 2.129 1.00 89.81 113 LEU A O 1
ATOM 889 N N . PRO A 1 114 ? 10.688 13.427 0.414 1.00 88.81 114 PRO A N 1
ATOM 890 C CA . PRO A 1 114 ? 9.373 14.055 0.512 1.00 88.81 114 PRO A CA 1
ATOM 891 C C . PRO A 1 114 ? 8.238 13.057 0.264 1.00 88.81 114 PRO A C 1
ATOM 893 O O . PRO A 1 114 ? 7.245 13.068 0.988 1.00 88.81 114 PRO A O 1
ATOM 896 N N . ALA A 1 115 ? 8.405 12.146 -0.702 1.00 84.69 115 ALA A N 1
ATOM 897 C CA . ALA A 1 115 ? 7.408 11.123 -1.010 1.00 84.69 115 ALA A CA 1
ATOM 898 C C . ALA A 1 115 ? 7.187 10.156 0.168 1.00 84.69 115 ALA A C 1
ATOM 900 O O . ALA A 1 115 ? 6.048 9.894 0.558 1.00 84.69 115 ALA A O 1
ATOM 901 N N . VAL A 1 116 ? 8.267 9.666 0.785 1.00 89.12 116 VAL A N 1
ATOM 902 C CA . VAL A 1 116 ? 8.198 8.778 1.956 1.00 89.12 116 VAL A CA 1
ATOM 903 C C . VAL A 1 116 ? 7.635 9.512 3.168 1.00 89.12 116 VAL A C 1
ATOM 905 O O . VAL A 1 116 ? 6.821 8.938 3.890 1.00 89.12 116 VAL A O 1
ATOM 908 N N . ALA A 1 117 ? 8.013 10.772 3.391 1.00 89.38 117 ALA A N 1
ATOM 909 C CA . ALA A 1 117 ? 7.474 11.580 4.481 1.00 89.38 117 ALA A CA 1
ATOM 910 C C . ALA A 1 117 ? 5.960 11.804 4.323 1.00 89.38 117 ALA A C 1
ATOM 912 O O . ALA A 1 117 ? 5.205 11.617 5.282 1.00 89.38 117 ALA A O 1
ATOM 913 N N . GLY A 1 118 ? 5.503 12.115 3.106 1.00 86.00 118 GLY A N 1
ATOM 914 C CA . GLY A 1 118 ? 4.083 12.236 2.779 1.00 86.00 118 GLY A CA 1
ATOM 915 C C . GLY A 1 118 ? 3.323 10.935 3.036 1.00 86.00 118 GLY A C 1
ATOM 916 O O . GLY A 1 118 ? 2.345 10.926 3.783 1.00 86.00 118 GLY A O 1
ATOM 917 N N . MET A 1 119 ? 3.822 9.813 2.505 1.00 83.75 119 MET A N 1
ATOM 918 C CA . MET A 1 119 ? 3.188 8.504 2.690 1.00 83.75 119 MET A CA 1
ATOM 919 C C . MET A 1 119 ? 3.187 8.054 4.160 1.00 83.75 119 MET A C 1
ATOM 921 O O . MET A 1 119 ? 2.209 7.486 4.641 1.00 83.75 119 MET A O 1
ATOM 925 N N . SER A 1 120 ? 4.256 8.340 4.906 1.00 87.38 120 SER A N 1
ATOM 926 C CA . SER A 1 120 ? 4.351 8.010 6.335 1.00 87.38 120 SER A CA 1
ATOM 927 C C . SER A 1 120 ? 3.345 8.805 7.161 1.00 87.38 120 SER A C 1
ATOM 929 O O . SER A 1 120 ? 2.674 8.241 8.021 1.00 87.38 120 SER A O 1
ATOM 931 N N . SER A 1 121 ? 3.191 10.097 6.862 1.00 86.06 121 SER A N 1
ATOM 932 C CA . SER A 1 121 ? 2.194 10.962 7.505 1.00 86.06 121 SER A CA 1
ATOM 933 C C . SER A 1 121 ? 0.776 10.467 7.222 1.00 86.06 121 SER A C 1
ATOM 935 O O . SER A 1 121 ? -0.060 10.409 8.124 1.00 86.06 121 SER A O 1
ATOM 937 N N . PHE A 1 122 ? 0.528 10.037 5.983 1.00 82.56 122 PHE A N 1
ATOM 938 C CA . PHE A 1 122 ? -0.738 9.441 5.577 1.00 82.56 122 PHE A CA 1
ATOM 939 C C . PHE A 1 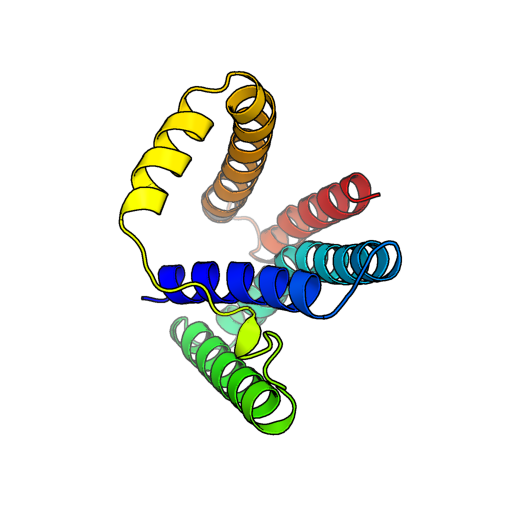122 ? -1.052 8.169 6.379 1.00 82.56 122 PHE A C 1
ATOM 941 O O . PHE A 1 122 ? -2.109 8.079 6.998 1.00 82.56 122 PHE A O 1
ATOM 948 N N . PHE A 1 123 ? -0.126 7.209 6.461 1.00 83.31 123 PHE A N 1
ATOM 949 C CA . PHE A 1 123 ? -0.341 5.989 7.250 1.00 83.31 123 PHE A CA 1
ATOM 950 C C . PHE A 1 123 ? -0.454 6.246 8.757 1.00 83.31 123 PHE A C 1
ATOM 952 O O . PHE A 1 123 ? -1.257 5.593 9.426 1.00 83.31 123 PHE A O 1
ATOM 959 N N . ALA A 1 124 ? 0.312 7.198 9.296 1.00 87.75 124 ALA A N 1
ATOM 960 C CA . ALA A 1 124 ? 0.220 7.582 10.701 1.00 87.75 124 ALA A CA 1
ATOM 961 C C . ALA A 1 124 ? -1.186 8.090 11.047 1.00 87.75 124 ALA A C 1
ATOM 963 O O . ALA A 1 124 ? -1.747 7.684 12.064 1.00 87.75 124 ALA A O 1
ATOM 964 N N . LEU A 1 125 ? -1.791 8.896 10.168 1.00 83.25 125 LEU A N 1
ATOM 965 C CA . LEU A 1 125 ? -3.168 9.358 10.322 1.00 83.25 125 LEU A CA 1
ATOM 966 C C . LEU A 1 125 ? -4.144 8.173 10.373 1.00 83.25 125 LEU A C 1
ATOM 968 O O . LEU A 1 125 ? -4.903 8.055 11.329 1.00 83.25 125 LEU A O 1
ATOM 972 N N . PHE A 1 126 ? -4.073 7.239 9.419 1.00 82.25 126 PHE A N 1
ATOM 973 C CA . PHE A 1 126 ? -4.948 6.055 9.407 1.00 82.25 126 PHE A CA 1
ATOM 974 C C . PHE A 1 126 ? -4.817 5.184 10.661 1.00 82.25 126 PHE A C 1
ATOM 976 O O . PHE A 1 126 ? -5.812 4.632 11.129 1.00 82.25 126 PHE A O 1
ATOM 983 N N . SER A 1 127 ? -3.607 5.075 11.208 1.00 86.31 127 SER A N 1
ATOM 984 C CA . SER A 1 127 ? -3.335 4.290 12.413 1.00 86.31 127 SER A CA 1
ATOM 985 C C . SER A 1 127 ? -3.868 4.964 13.684 1.00 86.31 127 SER A C 1
ATOM 987 O O . SER A 1 127 ? -4.459 4.313 14.543 1.00 86.31 127 SER A O 1
ATOM 989 N N . ILE A 1 128 ? -3.700 6.285 13.799 1.00 86.94 128 ILE A N 1
ATOM 990 C CA . ILE A 1 128 ? -4.005 7.037 15.023 1.00 86.94 128 ILE A CA 1
ATOM 991 C C . ILE A 1 128 ? -5.481 7.471 15.081 1.00 86.94 128 ILE A C 1
ATOM 993 O O . ILE A 1 128 ? -6.068 7.519 16.163 1.00 86.94 128 ILE A O 1
ATOM 997 N N . THR A 1 129 ? -6.116 7.769 13.941 1.00 86.12 129 THR A N 1
ATOM 998 C CA . THR A 1 129 ? -7.493 8.293 13.882 1.00 86.12 129 THR A CA 1
ATOM 999 C C . THR A 1 129 ? -8.530 7.417 14.603 1.00 86.12 129 THR A C 1
ATOM 1001 O O . THR A 1 129 ? -9.291 7.976 15.396 1.00 86.12 129 THR A O 1
ATOM 1004 N N . PRO A 1 130 ? -8.585 6.081 14.413 1.00 83.62 130 PRO A N 1
ATOM 1005 C CA . PRO A 1 130 ? -9.548 5.238 15.126 1.00 83.62 130 PRO A CA 1
ATOM 1006 C C . PRO A 1 130 ? -9.370 5.305 16.647 1.00 83.62 130 PRO A C 1
ATOM 1008 O O . PRO A 1 130 ? -10.354 5.438 17.369 1.00 83.62 130 PRO A O 1
ATOM 1011 N N . TYR A 1 131 ? -8.119 5.304 17.119 1.00 86.88 131 TYR A N 1
ATOM 1012 C CA . TYR A 1 131 ? -7.778 5.386 18.540 1.00 86.88 131 TYR A CA 1
ATOM 1013 C C . TYR A 1 131 ? -8.191 6.728 19.165 1.00 86.88 131 TYR A C 1
ATOM 1015 O O . TYR A 1 131 ? -8.745 6.774 20.264 1.00 86.88 131 TYR A O 1
ATOM 1023 N N . ILE A 1 132 ? -7.977 7.841 18.455 1.00 88.19 132 ILE A N 1
ATOM 1024 C CA . ILE A 1 132 ? -8.415 9.166 18.919 1.00 88.19 132 ILE A CA 1
ATOM 1025 C C . ILE A 1 132 ? -9.945 9.239 18.986 1.00 88.19 132 ILE A C 1
ATOM 1027 O O . ILE A 1 132 ? -10.495 9.714 19.974 1.00 88.19 132 ILE A O 1
ATOM 1031 N N . ILE A 1 133 ? -10.649 8.752 17.964 1.00 87.25 133 ILE A N 1
ATOM 1032 C CA . ILE A 1 133 ? -12.119 8.811 17.917 1.00 87.25 133 ILE A CA 1
ATOM 1033 C C . ILE A 1 133 ? -12.739 7.955 19.024 1.00 87.25 133 ILE A C 1
ATOM 1035 O O . ILE A 1 133 ? -13.695 8.389 19.667 1.00 87.25 133 ILE A O 1
ATOM 1039 N N . GLU A 1 134 ? -12.174 6.776 19.277 1.00 85.50 134 GLU A N 1
ATOM 1040 C CA . GLU A 1 134 ? -12.607 5.899 20.362 1.00 85.50 134 GLU A CA 1
ATOM 1041 C C . GLU A 1 134 ? -12.326 6.511 21.741 1.00 85.50 134 GLU A C 1
ATOM 1043 O O . GLU A 1 134 ? -13.217 6.529 22.589 1.00 85.50 134 GLU A O 1
ATOM 1048 N N . SER A 1 135 ? -11.140 7.093 21.955 1.00 87.25 135 SER A N 1
ATOM 1049 C CA . SER A 1 135 ? -10.796 7.730 23.238 1.00 87.25 135 SER A CA 1
ATOM 1050 C C . SER A 1 135 ? -11.624 8.985 23.541 1.00 87.25 135 SER A C 1
ATOM 1052 O O . SER A 1 135 ? -11.876 9.284 24.706 1.00 87.25 135 SER A O 1
ATOM 1054 N N . LEU A 1 136 ? -12.112 9.685 22.512 1.00 88.62 136 LEU A N 1
ATOM 1055 C CA . LEU A 1 136 ? -13.039 10.814 22.642 1.00 88.62 136 LEU A CA 1
ATOM 1056 C C . LEU A 1 136 ? -14.513 10.389 22.794 1.00 88.62 136 LEU A C 1
ATOM 1058 O O . LEU A 1 136 ? -15.379 11.253 22.927 1.00 88.62 136 LEU A O 1
ATOM 1062 N N . GLY A 1 137 ? -14.824 9.087 22.749 1.00 86.19 137 GLY A N 1
ATOM 1063 C CA . GLY A 1 137 ? -16.197 8.576 22.833 1.00 86.19 137 GLY A CA 1
ATOM 1064 C C . GLY A 1 137 ? -17.083 8.980 21.649 1.00 86.19 137 GLY A C 1
ATOM 1065 O O . GLY A 1 137 ? -18.310 8.995 21.764 1.00 86.19 137 GLY A O 1
ATOM 1066 N N . LEU A 1 138 ? -16.478 9.345 20.515 1.00 85.88 138 LEU A N 1
ATOM 1067 C CA . LEU A 1 138 ? -17.201 9.823 19.344 1.00 85.88 138 LEU A CA 1
ATOM 1068 C C . LEU A 1 138 ? -17.820 8.657 18.553 1.00 85.88 138 LEU A C 1
ATOM 1070 O O . LEU A 1 138 ? -17.298 7.538 18.550 1.00 85.88 138 LEU A O 1
ATOM 1074 N N . PRO A 1 139 ? -18.917 8.900 17.814 1.00 83.94 139 PRO A N 1
ATOM 1075 C CA . PRO A 1 139 ? -19.510 7.884 16.955 1.00 83.94 139 PRO A CA 1
ATOM 1076 C C . PRO A 1 139 ? -18.517 7.366 15.901 1.00 83.94 139 PRO A C 1
ATOM 1078 O O . PRO A 1 139 ? -17.799 8.145 15.274 1.00 83.94 139 PRO A O 1
ATOM 1081 N N . LYS A 1 140 ? -18.539 6.056 15.612 1.00 76.75 140 LYS A N 1
ATOM 1082 C CA . LYS A 1 140 ? -17.644 5.417 14.618 1.00 76.75 140 LYS A CA 1
ATOM 1083 C C . LYS A 1 140 ? -17.761 6.009 13.207 1.00 76.75 140 LYS A C 1
ATOM 1085 O O . LYS A 1 140 ? -16.827 5.900 12.419 1.00 76.75 140 LYS A O 1
ATOM 1090 N N . VAL A 1 141 ? -18.878 6.669 12.889 1.00 79.50 141 VAL A N 1
ATOM 1091 C CA . VAL A 1 141 ? -19.072 7.372 11.609 1.00 79.50 141 VAL A CA 1
ATOM 1092 C C . VAL A 1 141 ? -18.099 8.545 11.428 1.00 79.50 141 VAL A C 1
ATOM 1094 O O . VAL A 1 141 ? -17.759 8.880 10.298 1.00 79.50 141 VAL A O 1
ATOM 1097 N N . THR A 1 142 ? -17.574 9.122 12.515 1.00 82.12 142 THR A N 1
ATOM 1098 C CA . THR A 1 142 ? -16.572 10.200 12.471 1.00 82.12 142 THR A CA 1
ATOM 1099 C C . THR A 1 142 ? -15.300 9.776 11.735 1.00 82.12 142 THR A C 1
ATOM 1101 O O . THR A 1 142 ? -14.693 10.595 11.052 1.00 82.12 142 THR A O 1
ATOM 1104 N N . ILE A 1 143 ? -14.955 8.481 11.768 1.00 81.00 143 ILE A N 1
ATOM 1105 C CA . ILE A 1 143 ? -13.812 7.918 11.030 1.00 81.00 143 ILE A CA 1
ATOM 1106 C C . ILE A 1 143 ? -13.977 8.155 9.522 1.00 81.00 143 ILE A C 1
ATOM 1108 O O . ILE A 1 143 ? -13.024 8.522 8.838 1.00 81.00 143 ILE A O 1
ATOM 1112 N N . VAL A 1 144 ? -15.202 7.999 9.007 1.00 79.75 144 VAL A N 1
ATOM 1113 C CA . VAL A 1 144 ? -15.511 8.194 7.584 1.00 79.75 144 VAL A CA 1
ATOM 1114 C C . VAL A 1 144 ? -15.332 9.658 7.188 1.00 79.75 144 VAL A C 1
ATOM 1116 O O . VAL A 1 144 ? -14.768 9.932 6.133 1.00 79.75 144 VAL A O 1
ATOM 1119 N N . TYR A 1 145 ? -15.740 10.600 8.042 1.00 80.62 145 TYR A N 1
ATOM 1120 C CA . TYR A 1 145 ? -15.534 12.027 7.787 1.00 80.62 145 TYR A CA 1
ATOM 1121 C C . TYR A 1 145 ? -14.046 12.402 7.794 1.00 80.62 145 TYR A C 1
ATOM 1123 O O . TYR A 1 145 ? -13.596 13.093 6.883 1.00 80.62 145 TYR A O 1
ATOM 1131 N N . SER A 1 146 ? -13.266 11.910 8.764 1.00 81.56 146 SER A N 1
ATOM 1132 C CA . SER A 1 146 ? -11.823 12.179 8.849 1.00 81.56 146 SER A CA 1
ATOM 1133 C C . SER A 1 146 ? -11.035 11.609 7.669 1.00 81.56 146 SER A C 1
ATOM 1135 O O . SER A 1 146 ? -10.124 12.260 7.170 1.00 81.56 146 SER A O 1
ATOM 1137 N N . PHE A 1 147 ? -11.376 10.411 7.193 1.00 80.56 147 PHE A N 1
ATOM 1138 C CA .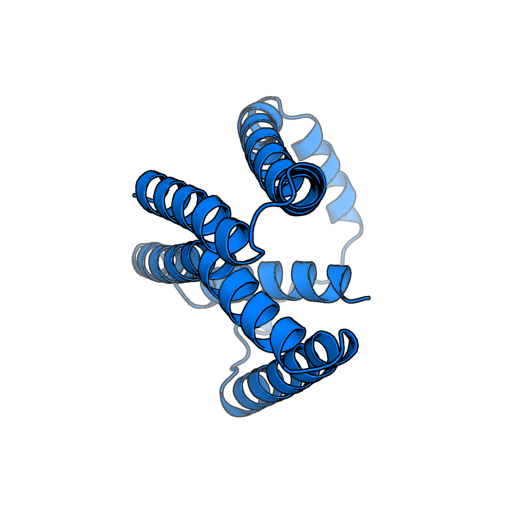 PHE A 1 147 ? -10.717 9.841 6.017 1.00 80.56 147 PHE A CA 1
ATOM 1139 C C . PHE A 1 147 ? -11.241 10.431 4.703 1.00 80.56 147 PHE A C 1
ATOM 1141 O O . PHE A 1 147 ? -10.474 10.576 3.753 1.00 80.56 147 PHE A O 1
ATOM 1148 N N . GLY A 1 148 ? -12.512 10.841 4.651 1.00 78.31 148 GLY A N 1
ATOM 1149 C CA . GLY A 1 148 ? -13.099 11.521 3.498 1.00 78.31 148 GLY A CA 1
ATOM 1150 C C . GLY A 1 148 ? -12.437 12.868 3.198 1.00 78.31 148 GLY A C 1
ATOM 1151 O O . GLY A 1 148 ? -12.131 13.147 2.041 1.00 78.31 148 GLY A O 1
ATOM 1152 N N . THR A 1 149 ? -12.140 13.679 4.220 1.00 78.88 149 THR A N 1
ATOM 1153 C CA . THR A 1 149 ? -11.421 14.955 4.031 1.00 78.88 149 THR A CA 1
ATOM 1154 C C . THR A 1 149 ? -9.997 14.741 3.524 1.00 78.88 149 THR A C 1
ATOM 1156 O O . THR A 1 149 ? -9.542 15.468 2.645 1.00 78.88 149 THR A O 1
ATOM 1159 N N . VAL A 1 150 ? -9.303 13.714 4.018 1.00 77.25 150 VAL A N 1
ATOM 1160 C CA . VAL A 1 150 ? -7.957 13.352 3.553 1.00 77.25 150 VAL A CA 1
ATOM 1161 C C . VAL A 1 150 ? -7.984 12.852 2.108 1.00 77.25 150 VAL A C 1
ATOM 1163 O O . VAL A 1 150 ? -7.141 13.256 1.310 1.00 77.25 150 VAL A O 1
ATOM 1166 N N . GLY A 1 151 ? -8.967 12.025 1.747 1.00 73.62 151 GLY A N 1
ATOM 1167 C CA . GLY A 1 151 ? -9.164 11.580 0.368 1.00 73.62 151 GLY A CA 1
ATOM 1168 C C . GLY A 1 151 ? -9.415 12.744 -0.593 1.00 73.62 151 GLY A C 1
ATOM 1169 O O . GLY A 1 151 ? -8.814 12.792 -1.662 1.00 73.62 151 GLY A O 1
ATOM 1170 N N . LEU A 1 152 ? -10.217 13.734 -0.186 1.00 76.50 152 LEU A N 1
ATOM 1171 C CA . LEU A 1 152 ? -10.428 14.962 -0.961 1.00 76.50 152 LEU A CA 1
ATOM 1172 C C . LEU A 1 152 ? -9.136 15.770 -1.134 1.00 76.50 152 LEU A C 1
ATOM 1174 O O . LEU A 1 152 ? -8.832 16.192 -2.248 1.00 76.50 152 LEU A O 1
ATOM 1178 N N . 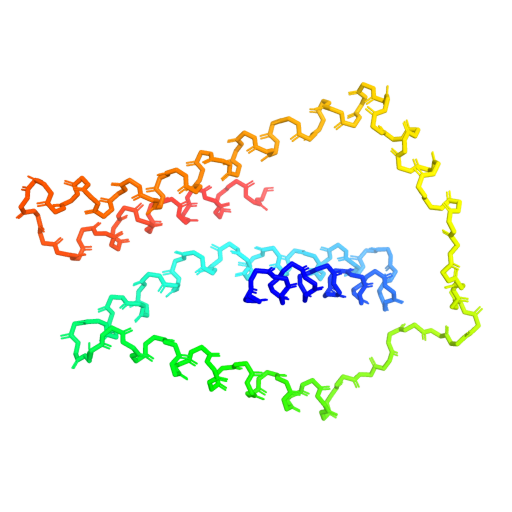SER A 1 153 ? -8.347 15.943 -0.071 1.00 78.62 153 SER A N 1
ATOM 1179 C CA . SER A 1 153 ? -7.037 16.604 -0.154 1.00 78.62 153 SER A CA 1
ATOM 1180 C C . SER A 1 153 ? -6.089 15.883 -1.115 1.00 78.62 153 SER A C 1
ATOM 1182 O O . SER A 1 153 ? -5.376 16.528 -1.879 1.00 78.62 153 SER A O 1
ATOM 1184 N N . PHE A 1 154 ? -6.107 14.547 -1.114 1.00 72.31 154 PHE A N 1
ATOM 1185 C CA . PHE A 1 154 ? -5.298 13.739 -2.023 1.00 72.31 154 PHE A CA 1
ATOM 1186 C C . PHE A 1 154 ? -5.747 13.894 -3.483 1.00 72.31 154 PHE A C 1
ATOM 1188 O O . PHE A 1 154 ? -4.911 14.052 -4.367 1.00 72.31 154 PHE A O 1
ATOM 1195 N N . MET A 1 155 ? -7.060 13.917 -3.738 1.00 71.44 155 MET A N 1
ATOM 1196 C CA . MET A 1 155 ? -7.604 14.167 -5.076 1.00 71.44 155 MET A CA 1
ATOM 1197 C C . MET A 1 155 ? -7.245 15.566 -5.591 1.00 71.44 155 MET A C 1
ATOM 1199 O O . MET A 1 155 ? -6.864 15.694 -6.749 1.00 71.44 155 MET A O 1
ATOM 1203 N N . LEU A 1 156 ? -7.322 16.598 -4.745 1.00 75.62 156 LEU A N 1
ATOM 1204 C CA . LEU A 1 156 ? -6.965 17.972 -5.121 1.00 75.62 156 LEU A CA 1
ATOM 1205 C C . LEU A 1 156 ? -5.470 18.138 -5.424 1.00 75.62 156 LEU A C 1
ATOM 1207 O O . LEU A 1 156 ? -5.123 18.937 -6.283 1.00 75.62 156 LEU A O 1
ATOM 1211 N N . GLY A 1 157 ? -4.598 17.389 -4.745 1.00 67.75 157 GLY A N 1
ATOM 1212 C CA . GLY A 1 157 ? -3.154 17.407 -5.002 1.00 67.75 157 GLY A CA 1
ATOM 1213 C C . GLY A 1 157 ? -2.695 16.538 -6.178 1.00 67.75 157 GLY A C 1
ATOM 1214 O O . GLY A 1 157 ? -1.512 16.554 -6.504 1.00 67.75 157 GLY A O 1
ATOM 1215 N N . SER A 1 158 ? -3.592 15.751 -6.784 1.00 62.50 158 SER A N 1
ATOM 1216 C CA . SER A 1 158 ? -3.275 14.826 -7.883 1.00 62.50 158 SER A CA 1
ATOM 1217 C C . SER A 1 158 ? -3.475 15.429 -9.288 1.00 62.50 158 SER A C 1
ATOM 1219 O O . SER A 1 158 ? -3.300 14.702 -10.272 1.00 62.50 158 SER A O 1
ATOM 1221 N N . PHE A 1 159 ? -3.836 16.712 -9.385 1.00 49.84 159 PHE A N 1
ATOM 1222 C CA . PHE A 1 159 ? -3.932 17.499 -10.622 1.00 49.84 159 PHE A CA 1
ATOM 1223 C C . PHE A 1 159 ? -2.854 18.584 -10.643 1.00 49.84 159 PHE A C 1
ATOM 1225 O O . PHE A 1 159 ? -2.414 18.931 -11.761 1.00 49.84 159 PHE A O 1
#

Organism: NCBI:txid1755811

Secondary structure (DSSP, 8-state):
-HHHHHHHHHHHHHHHHHHH--THHHHHHHHHHHHHHHHHHHHHHHHHHHHHHHS-TTHHHHHHHHHHHHHHHHHHHH----S-GGG-PPP-THHHHHHHHHHT-HHHHHHHHHHHHHHHHHHHHHHHHHHHHHHTT--TTHHHHHHHHHHHHHHHTT-

Foldseek 3Di:
DVVVVVVVVVVVVLVLLVLADDDPVSVVVVLVVLVVVLCCLLVVLVVQVVDVVVHPNCVVVVVVVVVVVVVVVVCVVPPDDSHDPVPDDDDDPVVVVVVVVLVPDPVNCVVVVVVVVVVVVVVVCVVCVVVVCVVVVHDPCVSSVSSVVVSVVSVVVSD